Protein AF-A0A3M1N1U3-F1 (afdb_monomer_lite)

Sequence (159 aa):
HESLRRLQGFSLDNLLVLERNGGLAACVGYWDWRKIVAITVQSLNPRLRFLRGALNLAGRVFPAPSLPGPGEALTQWCLTPVGFTSPEALHAVLVTLNNLAVQERIGQLFLVGERNAPWFSALKGFFSADTFVHLYVKPLVDSVSLPQGTPVYLDAVDL

Radius of gyration: 18.33 Å; chains: 1; bounding box: 32×53×43 Å

pLDDT: mean 82.02, std 15.02, range [41.56, 97.44]

Secondary structure (DSSP, 8-state):
-TTGGGSTT--GGGEEEEEETTEEEEEEEEEEGGGT---B-----HHHHHHHHHHHHHTTTS--PPPPPTTPBP-EEEEEEEEESSHHHHHHHHHHHHHHHHHTT--EEE----TT-GGGGGGTTS-----------PPPPTT----TT------GGG-

Foldseek 3Di:
DVVQVQQPQWDPVQKDFDDDPNDTAWIKGWGFCVRQDWDAAQADDPVLVVVQVVQVVVVVPDQGAHDDHHGHTAGEIEIPDIDHPALCSSLVRVVVVVVVCSVVNHNYYHYDDDPDDRNVVSCPPPDDDDDDDDDDDDPDPPPDDDPPPDDDDDRSNND

Structure (mmCIF, N/CA/C/O backbone):
data_AF-A0A3M1N1U3-F1
#
_entry.id   AF-A0A3M1N1U3-F1
#
loop_
_atom_site.group_PDB
_atom_site.id
_atom_site.type_symbol
_atom_site.label_atom_id
_atom_site.label_alt_id
_atom_site.label_comp_id
_atom_site.label_asym_id
_atom_site.label_entity_id
_atom_site.label_seq_id
_atom_site.pdbx_PDB_ins_code
_atom_site.Cartn_x
_atom_site.Cartn_y
_atom_site.Cartn_z
_atom_site.occupancy
_atom_site.B_iso_or_equiv
_atom_site.auth_seq_id
_atom_site.auth_comp_id
_atom_site.auth_asym_id
_atom_site.auth_atom_id
_atom_site.pdbx_PDB_model_num
ATOM 1 N N . HIS A 1 1 ? -3.718 -22.631 -8.696 1.00 44.94 1 HIS A N 1
ATOM 2 C CA . HIS A 1 1 ? -4.971 -21.858 -8.863 1.00 44.94 1 HIS A CA 1
ATOM 3 C C . HIS A 1 1 ? -5.951 -22.010 -7.695 1.00 44.94 1 HIS A C 1
ATOM 5 O O . HIS A 1 1 ? -6.658 -21.055 -7.410 1.00 44.94 1 HIS A O 1
ATOM 11 N N . GLU A 1 2 ? -5.984 -23.140 -6.980 1.00 41.56 2 GLU A N 1
ATOM 12 C CA . GLU A 1 2 ? -6.885 -23.346 -5.829 1.00 41.56 2 GLU A CA 1
ATOM 13 C C . GLU A 1 2 ? -6.480 -22.562 -4.561 1.00 41.56 2 GLU A C 1
ATOM 15 O O . GLU A 1 2 ? -7.334 -22.119 -3.800 1.00 41.56 2 GLU A O 1
ATOM 20 N N . SER A 1 3 ? -5.183 -22.295 -4.380 1.00 48.47 3 SER A N 1
ATOM 21 C CA . SER A 1 3 ? -4.622 -21.581 -3.224 1.00 48.47 3 SER A CA 1
ATOM 22 C C . SER A 1 3 ? -4.997 -20.094 -3.140 1.00 48.47 3 SER A C 1
ATOM 24 O O . SER A 1 3 ? -5.169 -19.581 -2.040 1.00 48.47 3 SER A O 1
ATOM 26 N N . LEU A 1 4 ? -5.195 -19.402 -4.270 1.00 50.66 4 LEU A N 1
ATOM 27 C CA . LEU A 1 4 ? -5.607 -17.987 -4.277 1.00 50.66 4 LEU A CA 1
ATOM 28 C C . LEU A 1 4 ? -7.084 -17.795 -3.907 1.00 50.66 4 LEU A C 1
ATOM 30 O O . LEU A 1 4 ? -7.441 -16.758 -3.364 1.00 50.66 4 LEU A O 1
ATOM 34 N N . ARG A 1 5 ? -7.945 -18.800 -4.130 1.00 52.34 5 ARG A N 1
ATOM 35 C CA . ARG A 1 5 ? -9.374 -18.714 -3.771 1.00 52.34 5 ARG A CA 1
ATOM 36 C C . ARG A 1 5 ? -9.618 -18.619 -2.260 1.00 52.34 5 ARG A C 1
ATOM 38 O O . ARG A 1 5 ? -10.717 -18.247 -1.865 1.00 52.34 5 ARG A O 1
ATOM 45 N N . ARG A 1 6 ? -8.623 -18.955 -1.431 1.00 58.50 6 ARG A N 1
ATOM 46 C CA . ARG A 1 6 ? -8.729 -18.935 0.037 1.00 58.50 6 ARG A CA 1
ATOM 47 C C . ARG A 1 6 ? -8.338 -17.592 0.665 1.00 58.50 6 ARG A C 1
ATOM 49 O O . ARG A 1 6 ? -8.705 -17.342 1.803 1.00 58.50 6 ARG A O 1
ATOM 56 N N . LEU A 1 7 ? -7.650 -16.708 -0.063 1.00 63.75 7 LEU A N 1
ATOM 57 C CA . LEU A 1 7 ? -7.269 -15.384 0.439 1.00 63.75 7 LEU A CA 1
ATOM 58 C C . LEU A 1 7 ? -8.361 -14.364 0.103 1.00 63.75 7 LEU A C 1
ATOM 60 O O . LEU A 1 7 ? -8.357 -13.746 -0.963 1.00 63.75 7 LEU A O 1
ATOM 64 N N . GLN A 1 8 ? -9.328 -14.192 1.007 1.00 66.69 8 GLN A N 1
ATOM 65 C CA . GLN A 1 8 ? -10.405 -13.219 0.811 1.00 66.69 8 GLN A CA 1
ATOM 66 C C . GLN A 1 8 ? -9.839 -11.812 0.596 1.00 66.69 8 GLN A C 1
ATOM 68 O O . GLN A 1 8 ? -9.164 -11.273 1.463 1.00 66.69 8 GLN A O 1
ATOM 73 N N . GLY A 1 9 ? -10.138 -11.195 -0.549 1.00 68.94 9 GLY A N 1
ATOM 74 C CA . GLY A 1 9 ? -9.670 -9.842 -0.869 1.00 68.94 9 GLY A CA 1
ATOM 75 C C . GLY A 1 9 ? -8.345 -9.769 -1.633 1.00 68.94 9 GLY A C 1
ATOM 76 O O . GLY A 1 9 ? -7.877 -8.655 -1.872 1.00 68.94 9 GLY A O 1
ATOM 77 N N . PHE A 1 10 ? -7.772 -10.906 -2.043 1.00 76.50 10 PHE A N 1
ATOM 78 C CA . PHE A 1 10 ? -6.618 -10.965 -2.940 1.00 76.50 10 PHE A CA 1
ATOM 79 C C . PHE A 1 10 ? -6.947 -11.780 -4.202 1.00 76.50 10 PHE A C 1
ATOM 81 O O . PHE A 1 10 ? -7.320 -12.949 -4.119 1.00 76.50 10 PHE A O 1
ATOM 88 N N . SER A 1 11 ? -6.815 -11.174 -5.384 1.00 82.00 11 SER A N 1
ATOM 89 C CA . SER A 1 11 ? -6.947 -11.851 -6.682 1.00 82.00 11 SER A CA 1
ATOM 90 C C . SER A 1 11 ? -5.907 -11.320 -7.669 1.00 82.00 11 SER A C 1
ATOM 92 O O . SER A 1 11 ? -5.242 -10.319 -7.406 1.00 82.00 11 SER A O 1
ATOM 94 N N . LEU A 1 12 ? -5.769 -11.983 -8.822 1.00 82.81 12 LEU A N 1
ATOM 95 C CA . LEU A 1 12 ? -4.917 -11.486 -9.909 1.00 82.81 12 LEU A CA 1
ATOM 96 C C . LEU A 1 12 ? -5.400 -10.139 -10.464 1.00 82.81 12 LEU A C 1
ATOM 98 O O . LEU A 1 12 ? -4.589 -9.390 -10.992 1.00 82.81 12 LEU A O 1
ATOM 102 N N . ASP A 1 13 ? -6.678 -9.800 -10.286 1.00 86.88 13 ASP A N 1
ATOM 103 C CA . ASP A 1 13 ? -7.229 -8.499 -10.690 1.00 86.88 13 ASP A CA 1
ATOM 104 C C . ASP A 1 13 ? -6.643 -7.346 -9.862 1.00 86.88 13 ASP A C 1
ATOM 106 O O . ASP A 1 13 ? -6.662 -6.196 -10.289 1.00 86.88 13 ASP A O 1
ATOM 110 N N . ASN A 1 14 ? -6.072 -7.660 -8.695 1.00 91.00 14 ASN A N 1
ATOM 111 C CA . ASN A 1 14 ? -5.416 -6.700 -7.816 1.00 91.00 14 ASN A CA 1
ATOM 112 C C . ASN A 1 14 ? -3.892 -6.642 -8.029 1.00 91.00 14 ASN A C 1
ATOM 114 O O . ASN A 1 14 ? -3.179 -6.111 -7.176 1.00 91.00 14 ASN A O 1
ATOM 118 N N . LEU A 1 15 ? -3.370 -7.223 -9.116 1.00 93.88 15 LEU A N 1
ATOM 119 C CA . LEU A 1 15 ? -1.949 -7.201 -9.460 1.00 93.88 15 LEU A CA 1
ATOM 120 C C . LEU A 1 15 ? -1.688 -6.181 -10.568 1.00 93.88 15 LEU A C 1
ATOM 122 O O . LEU A 1 15 ? -2.048 -6.390 -11.724 1.00 93.88 15 LEU A O 1
ATOM 126 N N . LEU A 1 16 ? -1.002 -5.093 -10.225 1.00 95.94 16 LEU A N 1
ATOM 127 C CA . LEU A 1 16 ? -0.529 -4.127 -11.206 1.00 95.94 16 LEU A CA 1
ATOM 128 C C . LEU A 1 16 ? 0.839 -4.554 -11.718 1.00 95.94 16 LEU A C 1
ATOM 130 O O . LEU A 1 16 ? 1.711 -4.955 -10.945 1.00 95.94 16 LEU A O 1
ATOM 134 N N . VAL A 1 17 ? 1.030 -4.418 -13.025 1.00 96.44 17 VAL A N 1
ATOM 135 C CA . VAL A 1 17 ? 2.253 -4.788 -13.728 1.00 96.44 17 VAL A CA 1
ATOM 136 C C . VAL A 1 17 ? 2.698 -3.632 -14.619 1.00 96.44 17 VAL A C 1
ATOM 138 O O . VAL A 1 17 ? 1.894 -3.036 -15.330 1.00 96.44 17 VAL A O 1
ATOM 141 N N . LEU A 1 18 ? 3.993 -3.327 -14.584 1.00 97.38 18 LEU A N 1
ATOM 142 C CA . LEU A 1 18 ? 4.659 -2.433 -15.520 1.00 97.38 18 LEU A CA 1
ATOM 143 C C . LEU A 1 18 ? 5.602 -3.240 -16.405 1.00 97.38 18 LEU A C 1
ATOM 145 O O . LEU A 1 18 ? 6.560 -3.844 -15.920 1.00 97.38 18 LEU A O 1
ATOM 149 N N . GLU A 1 19 ? 5.374 -3.164 -17.709 1.00 97.12 19 GLU A N 1
ATOM 150 C CA . GLU A 1 19 ? 6.261 -3.716 -18.727 1.00 97.12 19 GLU A CA 1
ATOM 151 C C . GLU A 1 19 ? 7.092 -2.605 -19.377 1.00 97.12 19 GLU A C 1
ATOM 153 O O . GLU A 1 19 ? 6.600 -1.507 -19.652 1.00 97.12 19 GLU A O 1
ATOM 158 N N . ARG A 1 20 ? 8.375 -2.878 -19.627 1.00 95.56 20 ARG A N 1
ATOM 159 C CA . ARG A 1 20 ? 9.275 -2.004 -20.393 1.00 95.56 20 ARG A CA 1
ATOM 160 C C . ARG A 1 20 ? 10.146 -2.855 -21.301 1.00 95.56 20 ARG A C 1
ATOM 162 O O . ARG A 1 20 ? 10.732 -3.832 -20.849 1.00 95.56 20 ARG A O 1
ATOM 169 N N . ASN A 1 21 ? 10.259 -2.462 -22.569 1.00 93.25 21 ASN A N 1
ATOM 170 C CA . ASN A 1 21 ? 11.079 -3.156 -23.572 1.00 93.25 21 ASN A CA 1
ATOM 171 C C . ASN A 1 21 ? 10.781 -4.668 -23.672 1.00 93.25 21 ASN A C 1
ATOM 173 O O . ASN A 1 21 ? 11.694 -5.469 -23.842 1.00 93.25 21 ASN A O 1
ATOM 177 N N . GLY A 1 22 ? 9.512 -5.061 -23.520 1.00 92.88 22 GLY A N 1
ATOM 178 C CA . GLY A 1 22 ? 9.089 -6.465 -23.571 1.00 92.88 22 GLY A CA 1
ATOM 179 C C . GLY A 1 22 ? 9.424 -7.296 -22.326 1.00 92.88 22 GLY A C 1
ATOM 180 O O . GLY A 1 22 ? 9.242 -8.509 -22.352 1.00 92.88 22 GLY A O 1
ATOM 181 N N . GLY A 1 23 ? 9.911 -6.674 -21.245 1.00 95.06 23 GLY A N 1
ATOM 182 C CA . GLY A 1 23 ? 10.186 -7.332 -19.968 1.00 95.06 23 GLY A CA 1
ATOM 183 C C . GLY A 1 23 ? 9.384 -6.750 -18.803 1.00 95.06 23 GLY A C 1
ATOM 184 O O . GLY A 1 23 ? 8.978 -5.585 -18.822 1.00 95.06 23 GLY A O 1
ATOM 185 N N . LEU A 1 24 ? 9.201 -7.560 -17.757 1.00 96.19 24 LEU A N 1
ATOM 186 C CA . LEU A 1 24 ? 8.580 -7.141 -16.503 1.00 96.19 24 LEU A CA 1
ATOM 187 C C . LEU A 1 24 ? 9.519 -6.191 -15.744 1.00 96.19 24 LEU A C 1
ATOM 189 O O . LEU A 1 24 ? 10.580 -6.601 -15.275 1.00 96.19 24 LEU A O 1
ATOM 193 N N . ALA A 1 25 ? 9.133 -4.923 -15.618 1.00 97.38 25 ALA A N 1
ATOM 194 C CA . ALA A 1 25 ? 9.924 -3.902 -14.934 1.00 97.38 25 ALA A CA 1
ATOM 195 C C . ALA A 1 25 ? 9.522 -3.742 -13.463 1.00 97.38 25 ALA A C 1
ATOM 197 O O . ALA A 1 25 ? 10.382 -3.526 -12.611 1.00 97.38 25 ALA A O 1
ATOM 198 N N . ALA A 1 26 ? 8.228 -3.840 -13.156 1.00 97.44 26 ALA A N 1
ATOM 199 C CA . ALA A 1 26 ? 7.730 -3.849 -11.785 1.00 97.44 26 ALA A CA 1
ATOM 200 C C . ALA A 1 26 ? 6.360 -4.522 -11.689 1.00 97.44 26 ALA A C 1
ATOM 202 O O . ALA A 1 26 ? 5.601 -4.551 -12.655 1.00 97.44 26 ALA A O 1
ATOM 203 N N . CYS A 1 27 ? 6.033 -5.031 -10.508 1.00 96.44 27 CYS A N 1
ATOM 204 C CA . CYS A 1 27 ? 4.703 -5.483 -10.151 1.00 96.44 27 CYS A CA 1
ATOM 205 C C . CYS A 1 27 ? 4.393 -5.171 -8.684 1.00 96.44 27 CYS A C 1
ATOM 207 O O . CYS A 1 27 ? 5.275 -5.212 -7.820 1.00 96.44 27 CYS A O 1
ATOM 209 N N . VAL A 1 28 ? 3.133 -4.844 -8.410 1.00 96.12 28 VAL A N 1
ATOM 210 C CA . VAL A 1 28 ? 2.616 -4.630 -7.055 1.00 96.12 28 VAL A CA 1
ATOM 211 C C . VAL A 1 28 ? 1.216 -5.215 -6.980 1.00 96.12 28 VAL A C 1
ATOM 213 O O . VAL A 1 28 ? 0.321 -4.778 -7.702 1.00 96.12 28 VAL A O 1
ATOM 216 N N . GLY A 1 29 ? 1.033 -6.201 -6.110 1.00 94.81 29 GLY A N 1
ATOM 217 C CA . GLY A 1 29 ? -0.286 -6.674 -5.711 1.00 94.81 29 GLY A CA 1
ATOM 218 C C . GLY A 1 29 ? -0.821 -5.894 -4.516 1.00 94.81 29 GLY A C 1
ATOM 219 O O . GLY A 1 29 ? -0.039 -5.398 -3.700 1.00 94.81 29 GLY A O 1
ATOM 220 N N . TYR A 1 30 ? -2.143 -5.809 -4.380 1.00 94.62 30 TYR A N 1
ATOM 221 C CA . TYR A 1 30 ? -2.776 -5.316 -3.160 1.00 94.62 30 TYR A CA 1
ATOM 222 C C . TYR A 1 30 ? -3.818 -6.292 -2.607 1.00 94.62 30 TYR A C 1
ATOM 224 O O . TYR A 1 30 ? -4.653 -6.852 -3.320 1.00 94.62 30 TYR A O 1
ATOM 232 N N . TRP A 1 31 ? -3.779 -6.474 -1.291 1.00 92.31 31 TRP A N 1
ATOM 233 C CA . TRP A 1 31 ? -4.739 -7.254 -0.529 1.00 92.31 31 TRP A CA 1
ATOM 234 C C . TRP A 1 31 ? -5.648 -6.314 0.263 1.00 92.31 31 TRP A C 1
ATOM 236 O O . TRP A 1 31 ? -5.181 -5.551 1.113 1.00 92.31 31 TRP A O 1
ATOM 246 N N . ASP A 1 32 ? -6.954 -6.371 -0.011 1.00 91.38 32 ASP A N 1
ATOM 247 C CA . ASP A 1 32 ? -7.955 -5.571 0.695 1.00 91.38 32 ASP A CA 1
ATOM 248 C C . ASP A 1 32 ? -8.172 -6.054 2.133 1.00 91.38 32 ASP A C 1
ATOM 250 O O . ASP A 1 32 ? -9.020 -6.906 2.413 1.00 91.38 32 ASP A O 1
ATOM 254 N N . TRP A 1 33 ? -7.409 -5.473 3.056 1.00 89.25 33 TRP A N 1
ATOM 255 C CA . TRP A 1 33 ? -7.442 -5.841 4.466 1.00 89.25 33 TRP A CA 1
ATOM 256 C C . TRP A 1 33 ? -8.750 -5.480 5.162 1.00 89.25 33 TRP A C 1
ATOM 258 O O . TRP A 1 33 ? -9.059 -6.090 6.179 1.00 89.25 33 TRP A O 1
ATOM 268 N N . ARG A 1 34 ? -9.587 -4.600 4.594 1.00 87.81 34 ARG A N 1
ATOM 269 C CA . ARG A 1 34 ? -10.920 -4.296 5.155 1.00 87.81 34 ARG A CA 1
ATOM 270 C C . ARG A 1 34 ? -11.807 -5.539 5.276 1.00 87.81 34 ARG A C 1
ATOM 272 O O . ARG A 1 34 ? -12.752 -5.538 6.056 1.00 87.81 34 ARG A O 1
ATOM 279 N N . LYS A 1 35 ? -11.529 -6.572 4.475 1.00 85.31 35 LYS A N 1
ATOM 280 C CA . LYS A 1 35 ? -12.304 -7.818 4.421 1.00 85.31 35 LYS A CA 1
ATOM 281 C C . LYS A 1 35 ? -11.850 -8.862 5.441 1.00 85.31 35 LYS A C 1
ATOM 283 O O . LYS A 1 35 ? -12.563 -9.834 5.643 1.00 85.31 35 LYS A O 1
ATOM 288 N N . ILE A 1 36 ? -10.678 -8.671 6.047 1.00 81.94 36 ILE A N 1
ATOM 289 C CA . ILE A 1 36 ? -10.032 -9.678 6.900 1.00 81.94 36 ILE A CA 1
ATOM 290 C C . ILE A 1 36 ? -9.617 -9.138 8.271 1.00 81.94 36 ILE A C 1
ATOM 292 O O . ILE A 1 36 ? -9.592 -9.897 9.229 1.00 81.94 36 ILE A O 1
ATOM 296 N N . VAL A 1 37 ? -9.309 -7.842 8.394 1.00 82.56 37 VAL A N 1
ATOM 297 C CA . VAL A 1 37 ? -8.803 -7.229 9.627 1.00 82.56 37 VAL A CA 1
ATOM 298 C C . VAL A 1 37 ? -9.419 -5.845 9.815 1.00 82.56 37 VAL A C 1
ATOM 300 O O . VAL A 1 37 ? -9.375 -4.995 8.925 1.00 82.56 3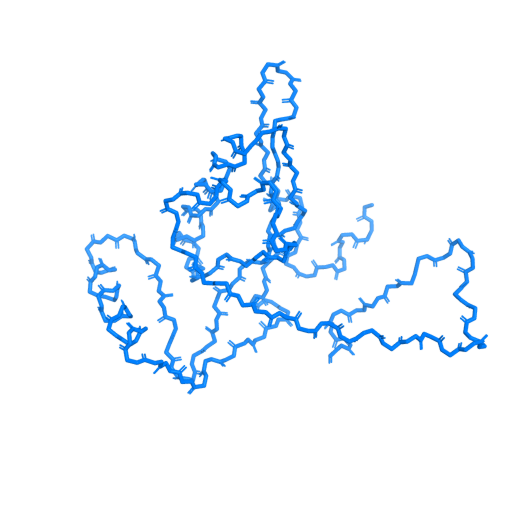7 VAL A O 1
ATOM 303 N N . ALA A 1 38 ? -9.935 -5.580 11.015 1.00 86.31 38 ALA A N 1
ATOM 304 C CA . ALA A 1 38 ? -10.401 -4.259 11.421 1.00 86.31 38 ALA A CA 1
ATOM 305 C C . ALA A 1 38 ? -9.417 -3.638 12.424 1.00 86.31 38 ALA A C 1
ATOM 307 O O . ALA A 1 38 ? -9.392 -4.007 13.596 1.00 86.31 38 ALA A O 1
ATOM 308 N N . ILE A 1 39 ? -8.601 -2.683 11.968 1.00 85.56 39 ILE A N 1
ATOM 309 C CA . ILE A 1 39 ? -7.730 -1.894 12.852 1.00 85.56 39 ILE A CA 1
ATOM 310 C C . ILE A 1 39 ? -8.449 -0.597 13.199 1.00 85.56 39 ILE A C 1
ATOM 312 O O . ILE A 1 39 ? -8.666 0.230 12.322 1.00 85.56 39 ILE A O 1
ATOM 316 N N . THR A 1 40 ? -8.795 -0.398 14.467 1.00 90.19 40 THR A N 1
ATOM 317 C CA . THR A 1 40 ? -9.508 0.803 14.922 1.00 90.19 40 THR A CA 1
ATOM 318 C C . THR A 1 40 ? -8.544 1.810 15.530 1.00 90.19 40 THR A C 1
ATOM 320 O O . THR A 1 40 ? -7.743 1.474 16.407 1.00 90.19 40 THR A O 1
ATOM 323 N N . VAL A 1 41 ? -8.638 3.068 15.105 1.00 89.00 41 VAL A N 1
ATOM 324 C CA . VAL A 1 41 ? -7.832 4.150 15.676 1.00 89.00 41 VAL A CA 1
ATOM 325 C C . VAL A 1 41 ? -8.296 4.418 17.104 1.00 89.00 41 VAL A C 1
ATOM 327 O O . VAL A 1 41 ? -9.444 4.773 17.338 1.00 89.00 41 VAL A O 1
ATOM 330 N N . GLN A 1 42 ? -7.395 4.304 18.075 1.00 91.75 42 GLN A N 1
ATOM 331 C CA . GLN A 1 42 ? -7.709 4.624 19.474 1.00 91.75 42 GLN A CA 1
ATOM 332 C C . GLN A 1 42 ? -7.551 6.117 19.764 1.00 91.75 42 GLN A C 1
ATOM 334 O O . GLN A 1 42 ? -8.373 6.740 20.430 1.00 91.75 42 GLN A O 1
ATOM 339 N N . SER A 1 43 ? -6.484 6.722 19.248 1.00 90.25 43 SER A N 1
ATOM 340 C CA . SER A 1 43 ? -6.220 8.143 19.433 1.00 90.25 43 SER A CA 1
ATOM 341 C C . SER A 1 43 ? -5.352 8.687 18.306 1.00 90.25 43 SER A C 1
ATOM 343 O O . SER A 1 43 ? -4.600 7.957 17.665 1.00 90.25 43 SER A O 1
ATOM 345 N N . LEU A 1 44 ? -5.460 9.995 18.075 1.00 87.50 44 LEU A N 1
ATOM 346 C CA . LEU A 1 44 ? -4.585 10.734 17.174 1.00 87.50 44 LEU A CA 1
ATOM 347 C C . LEU A 1 44 ? -3.796 11.761 17.974 1.00 87.50 44 LEU A C 1
ATOM 349 O O . LEU A 1 44 ? -4.373 12.533 18.756 1.00 87.50 44 LEU A O 1
ATOM 353 N N . ASN A 1 45 ? -2.493 11.824 17.710 1.00 88.75 45 ASN A N 1
ATOM 354 C CA . ASN A 1 45 ? -1.670 12.922 18.193 1.00 88.75 45 ASN A CA 1
ATOM 355 C C . ASN A 1 45 ? -2.127 14.263 17.558 1.00 88.75 45 ASN A C 1
ATOM 357 O O . ASN A 1 45 ? -2.823 14.266 16.534 1.00 88.75 45 ASN A O 1
ATOM 361 N N . PRO A 1 46 ? -1.757 15.422 18.134 1.00 89.94 46 PRO A N 1
ATOM 362 C CA . PRO A 1 46 ? -2.215 16.721 17.636 1.00 89.94 46 PRO A CA 1
ATOM 363 C C . PRO A 1 46 ? -1.863 16.997 16.167 1.00 89.94 46 PRO A C 1
ATOM 365 O O . PRO A 1 46 ? -2.666 17.593 15.451 1.00 89.94 46 PRO A O 1
ATOM 368 N N . ARG A 1 47 ? -0.700 16.523 15.694 1.00 87.81 47 ARG A N 1
ATOM 369 C CA . ARG A 1 47 ? -0.263 16.699 14.298 1.00 87.81 47 ARG A CA 1
ATOM 370 C C . ARG A 1 47 ? -1.180 15.953 13.328 1.00 87.81 47 ARG A C 1
ATOM 372 O O . ARG A 1 47 ? -1.641 16.540 12.354 1.00 87.81 47 ARG A O 1
ATOM 379 N N . LEU A 1 48 ? -1.501 14.695 13.626 1.00 87.44 48 LEU A N 1
ATOM 380 C CA . LEU A 1 48 ? -2.423 13.883 12.829 1.00 87.44 48 LEU A CA 1
ATOM 381 C C . LEU A 1 48 ? -3.854 14.425 12.885 1.00 87.44 48 LEU A C 1
ATOM 383 O O . LEU A 1 48 ? -4.561 14.400 11.884 1.00 87.44 48 LEU A O 1
ATOM 387 N N . ARG A 1 49 ? -4.276 14.985 14.024 1.00 89.75 49 ARG A N 1
ATOM 388 C CA . ARG A 1 49 ? -5.585 15.643 14.141 1.00 89.75 49 ARG A CA 1
ATOM 389 C C . ARG A 1 49 ? -5.692 16.874 13.239 1.00 89.75 49 ARG A C 1
ATOM 391 O O . ARG A 1 49 ? -6.714 17.051 12.580 1.00 89.75 49 ARG A O 1
ATOM 398 N N . PHE A 1 50 ? -4.641 17.693 13.187 1.00 89.56 50 PHE A N 1
ATOM 399 C CA . PHE A 1 50 ? -4.569 18.832 12.271 1.00 89.56 50 PHE A CA 1
ATOM 400 C C . PHE A 1 50 ? -4.577 18.374 10.807 1.00 89.56 50 PHE A C 1
ATOM 402 O O . PHE A 1 50 ? -5.384 18.864 10.019 1.00 89.56 50 PHE A O 1
ATOM 409 N N . LEU A 1 51 ? -3.742 17.386 10.464 1.00 88.12 51 LEU A N 1
ATOM 410 C CA . LEU A 1 51 ? -3.671 16.832 9.111 1.00 88.12 51 LEU A CA 1
ATOM 411 C C . LEU A 1 51 ? -5.025 16.274 8.653 1.00 88.12 51 LEU A C 1
ATOM 413 O O . LEU A 1 51 ? -5.459 16.571 7.545 1.00 88.12 51 LEU A O 1
ATOM 417 N N . ARG A 1 52 ? -5.735 15.546 9.525 1.00 88.50 52 ARG A N 1
ATOM 418 C CA . ARG A 1 52 ? -7.105 15.080 9.264 1.00 88.50 52 ARG A CA 1
ATOM 419 C C . ARG A 1 52 ? -8.035 16.237 8.912 1.00 88.50 52 ARG A C 1
ATOM 421 O O . ARG A 1 52 ? -8.782 16.146 7.945 1.00 88.50 52 ARG A O 1
ATOM 428 N N . GLY A 1 53 ? -7.990 17.322 9.685 1.00 88.56 53 GLY A N 1
ATOM 429 C CA . GLY A 1 53 ? -8.795 18.516 9.422 1.00 88.56 53 GLY A CA 1
ATOM 430 C C . GLY A 1 53 ? -8.504 19.121 8.048 1.00 88.56 53 GLY A C 1
ATOM 431 O O . GLY A 1 53 ? -9.434 19.385 7.287 1.00 88.56 53 GLY A O 1
ATOM 432 N N . ALA A 1 54 ? -7.222 19.273 7.707 1.00 88.00 54 ALA A N 1
ATOM 433 C CA . ALA A 1 54 ? -6.795 19.789 6.409 1.00 88.00 54 ALA A CA 1
ATOM 434 C C . ALA A 1 54 ? -7.245 18.885 5.247 1.00 88.00 54 ALA A C 1
ATOM 436 O O . ALA A 1 54 ? -7.810 19.378 4.272 1.00 88.00 54 ALA A O 1
ATOM 437 N N . LEU A 1 55 ? -7.069 17.566 5.378 1.00 86.31 55 LEU A N 1
ATOM 438 C CA . LEU A 1 55 ? -7.487 16.583 4.374 1.00 86.31 55 LEU A CA 1
ATOM 439 C C . LEU A 1 55 ? -9.008 16.541 4.195 1.00 86.31 55 LEU A C 1
ATOM 441 O O . LEU A 1 55 ? -9.490 16.498 3.068 1.00 86.31 55 LEU A O 1
ATOM 445 N N . ASN A 1 56 ? -9.778 16.634 5.280 1.00 86.44 56 ASN A N 1
ATOM 446 C CA . ASN A 1 56 ? -11.241 16.666 5.209 1.00 86.44 56 ASN A CA 1
ATOM 447 C C . ASN A 1 56 ? -11.771 17.936 4.525 1.00 86.44 56 ASN A C 1
ATOM 449 O O . ASN A 1 56 ? -12.823 17.894 3.889 1.00 86.44 56 ASN A O 1
ATOM 453 N N . LEU A 1 57 ? -11.070 19.066 4.661 1.00 87.62 57 LEU A N 1
ATOM 454 C CA . LEU A 1 57 ? -11.399 20.299 3.943 1.00 87.62 57 LEU A CA 1
ATOM 455 C C . LEU A 1 57 ? -11.033 20.186 2.459 1.00 87.62 57 LEU A C 1
ATOM 457 O O . LEU A 1 57 ? -11.864 20.486 1.605 1.00 87.62 57 LEU A O 1
ATOM 461 N N . ALA A 1 58 ? -9.826 19.700 2.164 1.00 85.75 58 ALA A N 1
ATOM 462 C CA . ALA A 1 58 ? -9.342 19.431 0.813 1.00 85.75 58 ALA A CA 1
ATOM 463 C C . ALA A 1 58 ? -10.260 18.468 0.038 1.00 85.75 58 ALA A C 1
ATOM 465 O O . ALA A 1 58 ? -10.636 18.753 -1.099 1.00 85.75 58 ALA A O 1
ATOM 466 N N . GLY A 1 59 ? -10.707 17.397 0.700 1.00 83.19 59 GLY A N 1
ATOM 467 C CA . GLY A 1 59 ? -11.609 16.375 0.164 1.00 83.19 59 GLY A CA 1
ATOM 468 C C . GLY A 1 59 ? -12.960 16.898 -0.335 1.00 83.19 59 GLY A C 1
ATOM 469 O O . GLY A 1 59 ? -13.658 16.194 -1.059 1.00 83.19 59 GLY A O 1
ATOM 470 N N . ARG A 1 60 ? -13.344 18.131 0.028 1.00 84.38 60 ARG A N 1
ATOM 471 C CA . ARG A 1 60 ? -14.561 18.786 -0.485 1.00 84.38 60 ARG A CA 1
ATOM 472 C C . ARG A 1 60 ? -14.375 19.393 -1.874 1.00 84.38 60 ARG A C 1
ATOM 474 O O . ARG A 1 60 ? -15.367 19.651 -2.544 1.00 84.38 60 ARG A O 1
ATOM 481 N N . VAL A 1 61 ? -13.133 19.663 -2.272 1.00 86.62 61 VAL A N 1
ATOM 482 C CA . VAL A 1 61 ? -12.792 20.362 -3.522 1.00 86.62 61 VAL A CA 1
ATOM 483 C C . VAL A 1 61 ? -12.133 19.413 -4.519 1.00 86.62 61 VAL A C 1
ATOM 485 O O . VAL A 1 61 ? -12.376 19.517 -5.717 1.00 86.62 61 VAL A O 1
ATOM 488 N N . PHE A 1 62 ? -11.320 18.474 -4.040 1.00 83.00 62 PHE A N 1
ATOM 489 C CA . PHE A 1 62 ? -10.631 17.493 -4.873 1.00 83.00 62 PHE A CA 1
ATOM 490 C C . PHE A 1 62 ? -10.543 16.135 -4.165 1.00 83.00 62 PHE A C 1
ATOM 492 O O . PHE A 1 62 ? -10.607 16.088 -2.937 1.00 83.00 62 PHE A O 1
A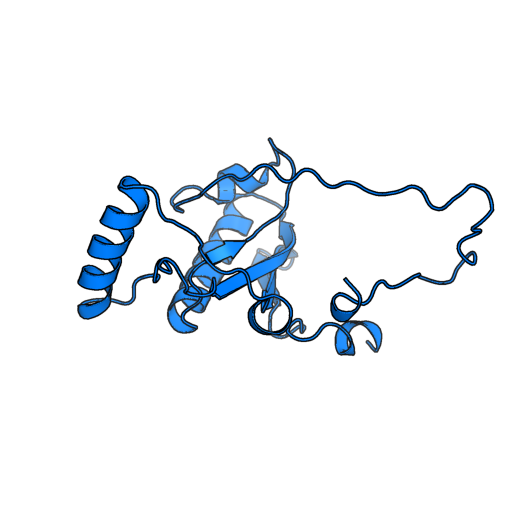TOM 499 N N . PRO A 1 63 ? -10.380 15.021 -4.906 1.00 79.38 63 PRO A N 1
ATOM 500 C CA . PRO A 1 63 ? -10.165 13.709 -4.304 1.00 79.38 63 PRO A CA 1
ATOM 501 C C . PRO A 1 63 ? -8.920 13.731 -3.410 1.00 79.38 63 PRO A C 1
ATOM 503 O O . PRO A 1 63 ? -7.806 13.943 -3.886 1.00 79.38 63 PRO A O 1
ATOM 506 N N . ALA A 1 64 ? -9.116 13.534 -2.109 1.00 79.12 64 ALA A N 1
ATOM 507 C CA . ALA A 1 64 ? -8.053 13.517 -1.113 1.00 79.12 64 ALA A CA 1
ATOM 508 C C . ALA A 1 64 ? -8.183 12.263 -0.237 1.00 79.12 64 ALA A C 1
ATOM 510 O O . ALA A 1 64 ? -9.308 11.818 0.022 1.00 79.12 64 ALA A O 1
ATOM 511 N N . PRO A 1 65 ? -7.063 11.688 0.237 1.00 75.81 65 PRO A N 1
ATOM 512 C CA . PRO A 1 65 ? -7.113 10.570 1.167 1.00 75.81 65 PRO A CA 1
ATOM 513 C C . PRO A 1 65 ? -7.780 11.004 2.477 1.00 75.81 65 PRO A C 1
ATOM 515 O O . PRO A 1 65 ? -7.573 12.120 2.960 1.00 75.81 65 PRO A O 1
ATOM 518 N N . SER A 1 66 ? -8.578 10.113 3.065 1.00 77.56 66 SER A N 1
ATOM 519 C CA . SER A 1 66 ? -9.199 10.351 4.368 1.00 77.56 66 SER A CA 1
ATOM 520 C C . SER A 1 66 ? -8.340 9.745 5.471 1.00 77.56 66 SER A C 1
ATOM 522 O O . SER A 1 66 ? -7.988 8.568 5.411 1.00 77.56 66 SER A O 1
ATOM 524 N N . LEU A 1 67 ? -8.016 10.550 6.486 1.00 84.00 67 LEU A N 1
ATOM 525 C CA . LEU A 1 67 ? -7.354 10.067 7.692 1.00 84.00 67 LEU A CA 1
ATOM 526 C C . LEU A 1 67 ? -8.428 9.684 8.733 1.00 84.00 67 LEU A C 1
ATOM 528 O O . LEU A 1 67 ? -9.172 10.571 9.174 1.00 84.00 67 LEU A O 1
ATOM 532 N N . PRO A 1 68 ? -8.531 8.406 9.139 1.00 86.38 68 PRO A N 1
ATOM 533 C CA . PRO A 1 68 ? -9.529 7.959 10.109 1.00 86.38 68 PRO A CA 1
ATOM 534 C C . PRO A 1 68 ? -9.317 8.586 11.491 1.00 86.38 68 PRO A C 1
ATOM 536 O O . PRO A 1 68 ? -8.197 8.873 11.921 1.00 86.38 68 PRO A O 1
ATOM 539 N N . GLY A 1 69 ? -10.426 8.840 12.176 1.00 88.69 69 GLY A N 1
ATOM 540 C CA . GLY A 1 69 ? -10.486 9.396 13.522 1.00 88.69 69 GLY A CA 1
ATOM 541 C C . GLY A 1 69 ? -10.525 8.351 14.628 1.00 88.69 69 GLY A C 1
ATOM 542 O O . GLY A 1 69 ? -10.740 7.180 14.350 1.00 88.69 69 GLY A O 1
ATOM 543 N N . PRO A 1 70 ? -10.394 8.773 15.899 1.00 92.00 70 PRO A N 1
ATOM 544 C CA . PRO A 1 70 ? -10.624 7.889 17.039 1.00 92.00 70 PRO A CA 1
ATOM 545 C C . PRO A 1 70 ? -11.982 7.174 16.939 1.00 92.00 70 PRO A C 1
ATOM 547 O O . PRO A 1 70 ? -12.998 7.826 16.709 1.00 92.00 70 PRO A O 1
ATOM 550 N N . GLY A 1 71 ? -11.986 5.852 17.105 1.00 91.25 71 GLY A N 1
ATOM 551 C CA . GLY A 1 71 ? -13.153 4.978 16.959 1.00 91.25 71 GLY A CA 1
ATOM 552 C C . GLY A 1 71 ? -13.448 4.515 15.527 1.00 91.25 71 GLY A C 1
ATOM 553 O O . GLY A 1 71 ? -14.248 3.602 15.350 1.00 91.25 71 GLY A O 1
ATOM 554 N N . GLU A 1 72 ? -12.801 5.087 14.508 1.00 90.12 72 GLU A N 1
ATOM 555 C CA . GLU A 1 72 ? -12.970 4.680 13.109 1.00 90.12 72 GLU A CA 1
ATOM 556 C C . GLU A 1 72 ? -11.949 3.599 12.721 1.00 90.12 72 GLU A C 1
ATOM 558 O O . GLU A 1 72 ? -10.805 3.591 13.191 1.00 90.12 72 GLU A O 1
ATOM 563 N N . ALA A 1 73 ? -12.364 2.685 11.842 1.00 90.06 73 ALA A N 1
ATOM 564 C CA . ALA A 1 73 ? -11.492 1.656 11.288 1.00 90.06 73 ALA A CA 1
ATOM 565 C C . ALA A 1 73 ? -10.586 2.223 10.182 1.00 90.06 73 ALA A C 1
ATOM 567 O O . ALA A 1 73 ? -11.019 3.025 9.352 1.00 90.06 73 ALA A O 1
ATOM 568 N N . LEU A 1 74 ? -9.333 1.769 10.140 1.00 88.62 74 LEU A N 1
ATOM 569 C CA . LEU A 1 74 ? -8.413 2.022 9.039 1.00 88.62 74 LEU A CA 1
ATOM 570 C C . LEU A 1 74 ? -8.918 1.320 7.776 1.00 88.62 74 LEU A C 1
ATOM 572 O O . LEU A 1 74 ? -9.128 0.106 7.769 1.00 88.62 74 LEU A O 1
ATOM 576 N N . THR A 1 75 ? -9.045 2.066 6.680 1.00 91.25 75 THR A N 1
ATOM 577 C CA . THR A 1 75 ? -9.209 1.484 5.347 1.00 91.25 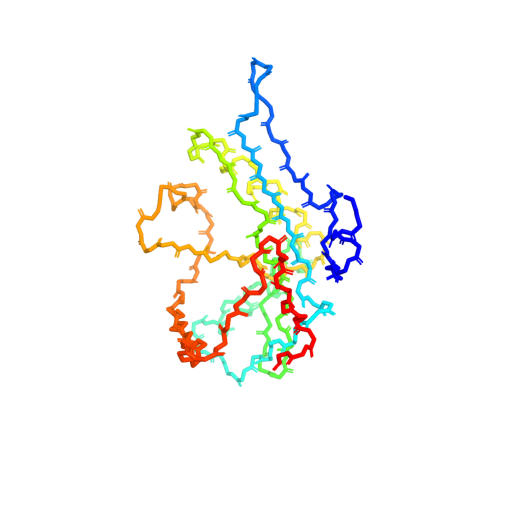75 THR A CA 1
ATOM 578 C C . THR A 1 75 ? -7.835 1.326 4.717 1.00 91.25 75 THR A C 1
ATOM 580 O O . THR A 1 75 ? -7.185 2.312 4.369 1.00 91.25 75 THR A O 1
ATOM 583 N N . GLN A 1 76 ? -7.369 0.084 4.599 1.00 91.00 76 GLN A N 1
ATOM 584 C CA . GLN A 1 76 ? -6.005 -0.180 4.157 1.00 91.00 76 GLN A CA 1
ATOM 585 C C . GLN A 1 76 ? -5.909 -1.310 3.140 1.00 91.00 76 GLN A C 1
ATOM 587 O O . GLN A 1 76 ? -6.638 -2.303 3.208 1.00 91.00 76 GLN A O 1
ATOM 592 N N . TRP A 1 77 ? -4.959 -1.150 2.228 1.00 94.31 77 TRP A N 1
ATOM 593 C CA . TRP A 1 77 ? -4.499 -2.194 1.326 1.00 94.31 77 TRP A CA 1
ATOM 594 C C . TRP A 1 77 ? -3.093 -2.612 1.714 1.00 94.31 77 TRP A C 1
ATOM 596 O O . TRP A 1 77 ? -2.199 -1.771 1.785 1.00 94.31 77 TRP A O 1
ATOM 606 N N . CYS A 1 78 ? -2.894 -3.906 1.941 1.00 93.00 78 CYS A N 1
ATOM 607 C CA . CYS A 1 78 ? -1.566 -4.456 2.162 1.00 93.00 78 CYS A CA 1
ATOM 608 C C . CYS A 1 78 ? -0.924 -4.808 0.825 1.00 93.00 78 CYS A C 1
ATOM 610 O O . CYS A 1 78 ? -1.502 -5.544 0.026 1.00 93.00 78 CYS A O 1
ATOM 612 N N . LEU A 1 79 ? 0.259 -4.264 0.573 1.00 94.19 79 LEU A N 1
ATOM 613 C CA . LEU A 1 79 ? 0.980 -4.437 -0.674 1.00 94.19 79 LEU A CA 1
ATOM 614 C C . LEU A 1 79 ? 1.747 -5.754 -0.648 1.00 94.19 79 LEU A C 1
ATOM 616 O O . LEU A 1 79 ? 2.688 -5.926 0.127 1.00 94.19 79 LEU A O 1
ATOM 620 N N . THR A 1 80 ? 1.335 -6.685 -1.500 1.00 90.19 80 THR A N 1
ATOM 621 C CA . THR A 1 80 ? 1.997 -7.974 -1.690 1.00 90.19 80 THR A CA 1
ATOM 622 C C . THR A 1 80 ? 1.448 -8.677 -2.939 1.00 90.19 80 THR A C 1
ATOM 624 O O . THR A 1 80 ? 0.242 -8.627 -3.168 1.00 90.19 80 THR A O 1
ATOM 627 N N . PRO A 1 81 ? 2.282 -9.342 -3.759 1.00 89.31 81 PRO A N 1
ATOM 628 C CA . PRO A 1 81 ? 3.740 -9.262 -3.756 1.00 89.31 81 PRO A CA 1
ATOM 629 C C . PRO A 1 81 ? 4.225 -7.918 -4.325 1.00 89.31 81 PRO A C 1
ATOM 631 O O . PRO A 1 81 ? 3.502 -7.248 -5.061 1.00 89.31 81 PRO A O 1
ATOM 634 N N . VAL A 1 82 ? 5.464 -7.540 -4.008 1.00 93.00 82 VAL A N 1
ATOM 635 C CA . VAL A 1 82 ? 6.154 -6.385 -4.603 1.00 93.00 82 VAL A CA 1
ATOM 636 C C . VAL A 1 82 ? 7.419 -6.882 -5.292 1.00 93.00 82 VAL A C 1
ATOM 638 O O . VAL A 1 82 ? 8.245 -7.541 -4.663 1.00 93.00 82 VAL A O 1
ATOM 641 N N . GLY A 1 83 ? 7.578 -6.565 -6.575 1.00 94.06 83 GLY A N 1
ATOM 642 C CA . GLY A 1 83 ? 8.759 -6.913 -7.365 1.00 94.06 83 GLY A CA 1
ATOM 643 C C . GLY A 1 83 ? 9.125 -5.787 -8.323 1.00 94.06 83 GLY A C 1
ATOM 644 O O . GLY A 1 83 ? 8.248 -5.104 -8.842 1.00 94.06 83 GLY A O 1
ATOM 645 N N . PHE A 1 84 ? 10.415 -5.546 -8.541 1.00 96.25 84 PHE A N 1
ATOM 646 C CA . PHE A 1 84 ? 10.876 -4.475 -9.425 1.00 96.25 84 PHE A CA 1
ATOM 647 C C . PHE A 1 84 ? 12.328 -4.669 -9.852 1.00 96.25 84 PHE A C 1
ATOM 649 O O . PHE A 1 84 ? 13.130 -5.243 -9.118 1.00 96.25 84 PHE A O 1
ATOM 656 N N . THR A 1 85 ? 12.669 -4.152 -11.031 1.00 96.19 85 THR A N 1
ATOM 657 C CA . THR A 1 85 ? 14.045 -4.097 -11.544 1.00 96.19 85 THR A CA 1
ATOM 658 C C . THR A 1 85 ? 14.755 -2.800 -11.162 1.00 96.19 85 THR A C 1
ATOM 660 O O . THR A 1 85 ? 15.975 -2.789 -11.027 1.00 96.19 85 THR A O 1
ATOM 663 N N . SER A 1 86 ? 14.004 -1.712 -10.951 1.00 95.31 86 SER A N 1
ATOM 664 C CA . SER A 1 86 ? 14.525 -0.442 -10.440 1.00 95.31 86 SER A CA 1
ATOM 665 C C . SER A 1 86 ? 13.484 0.300 -9.583 1.00 95.31 86 SER A C 1
ATOM 667 O O . SER A 1 86 ? 12.277 0.121 -9.795 1.00 95.31 86 SER A O 1
ATOM 669 N N . PRO A 1 87 ? 13.898 1.139 -8.615 1.00 94.75 87 PRO A N 1
ATOM 670 C CA . PRO A 1 87 ? 12.964 1.915 -7.798 1.00 94.75 87 PRO A CA 1
ATOM 671 C C . PRO A 1 87 ? 12.074 2.863 -8.608 1.00 94.75 87 PRO A C 1
ATOM 673 O O . PRO A 1 87 ? 10.930 3.104 -8.237 1.00 94.75 87 PRO A O 1
ATOM 676 N N . GLU A 1 88 ? 12.553 3.372 -9.741 1.00 95.50 88 GLU A N 1
ATOM 677 C CA . GLU A 1 88 ? 11.777 4.236 -10.636 1.00 95.50 88 GLU A CA 1
ATOM 678 C C . GLU A 1 88 ? 10.637 3.469 -11.313 1.00 95.50 88 GLU A C 1
ATOM 680 O O . GLU A 1 88 ? 9.547 4.014 -11.504 1.00 95.50 88 GLU A O 1
ATOM 685 N N . ALA A 1 89 ? 10.873 2.203 -11.675 1.00 96.44 89 ALA A N 1
ATOM 686 C CA . ALA A 1 89 ? 9.828 1.333 -12.202 1.00 96.44 89 ALA A CA 1
ATOM 687 C C . ALA A 1 89 ? 8.755 1.075 -11.135 1.00 96.44 89 ALA A C 1
ATOM 689 O O . ALA A 1 89 ? 7.563 1.206 -11.419 1.00 96.44 89 ALA A O 1
ATOM 690 N N . LEU A 1 90 ? 9.174 0.796 -9.896 1.00 96.62 90 LEU A N 1
ATOM 691 C CA . LEU A 1 90 ? 8.251 0.632 -8.774 1.00 96.62 90 LEU A CA 1
ATOM 692 C C . LEU A 1 90 ? 7.459 1.916 -8.489 1.00 96.62 90 LEU A C 1
ATOM 694 O O . LEU A 1 90 ? 6.244 1.855 -8.321 1.00 96.62 90 LEU A O 1
ATOM 698 N N . HIS A 1 91 ? 8.116 3.078 -8.485 1.00 96.19 91 HIS A N 1
ATOM 699 C CA . HIS A 1 91 ? 7.476 4.372 -8.235 1.00 96.19 91 HIS A CA 1
ATOM 700 C C . HIS A 1 91 ? 6.308 4.629 -9.197 1.00 96.19 91 HIS A C 1
ATOM 702 O O . HIS A 1 91 ? 5.224 5.016 -8.766 1.00 96.19 91 HIS A O 1
ATOM 708 N N . ALA A 1 92 ? 6.494 4.352 -10.491 1.00 96.06 92 ALA A N 1
ATOM 709 C CA . ALA A 1 92 ? 5.437 4.515 -11.490 1.00 96.06 92 ALA A CA 1
ATOM 710 C C . ALA A 1 92 ? 4.202 3.638 -11.194 1.00 96.06 92 ALA A C 1
ATOM 712 O O . ALA A 1 92 ? 3.061 4.093 -11.328 1.00 96.06 92 ALA A O 1
ATOM 713 N N . VAL A 1 93 ? 4.422 2.399 -10.740 1.00 96.75 93 VAL A N 1
ATOM 714 C CA . VAL A 1 93 ? 3.332 1.500 -10.330 1.00 96.75 93 VAL A CA 1
ATO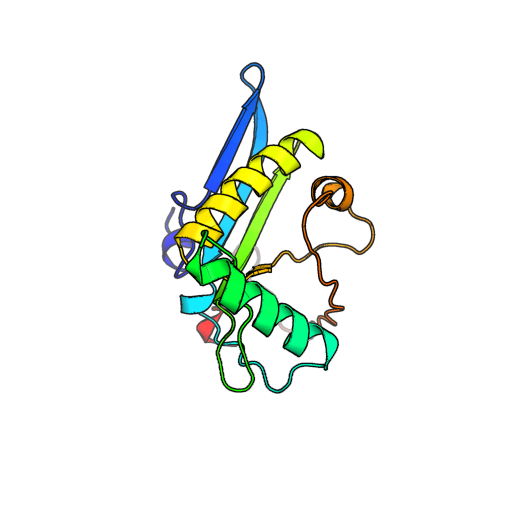M 715 C C . VAL A 1 93 ? 2.659 2.008 -9.054 1.00 96.75 93 VAL A C 1
ATOM 717 O O . VAL A 1 93 ? 1.432 2.047 -8.990 1.00 96.75 93 VAL A O 1
ATOM 720 N N . LEU A 1 94 ? 3.430 2.467 -8.065 1.00 96.38 94 LEU A N 1
ATOM 721 C CA . LEU A 1 94 ? 2.898 2.985 -6.800 1.00 96.38 94 LEU A CA 1
ATOM 722 C C . LEU A 1 94 ? 2.053 4.250 -6.980 1.00 96.38 94 LEU A C 1
ATOM 724 O O . LEU A 1 94 ? 1.030 4.387 -6.316 1.00 96.38 94 LEU A O 1
ATOM 728 N N . VAL A 1 95 ? 2.427 5.154 -7.890 1.00 95.50 95 VAL A N 1
ATOM 729 C CA . VAL A 1 95 ? 1.609 6.339 -8.213 1.00 95.50 95 VAL A CA 1
ATOM 730 C C . VAL A 1 95 ? 0.256 5.916 -8.780 1.00 95.50 95 VAL A C 1
ATOM 732 O O . VAL A 1 95 ? -0.784 6.424 -8.358 1.00 95.50 95 VAL A O 1
ATOM 735 N N . THR A 1 96 ? 0.259 4.941 -9.691 1.00 95.25 96 THR A N 1
ATOM 736 C CA . THR A 1 96 ? -0.971 4.389 -10.275 1.00 95.25 96 THR A CA 1
ATOM 737 C C . THR A 1 96 ? -1.843 3.742 -9.200 1.00 95.25 96 THR A C 1
ATOM 739 O O . THR A 1 96 ? -3.034 4.042 -9.104 1.00 95.25 96 THR A O 1
ATOM 742 N N . LEU A 1 97 ? -1.238 2.921 -8.338 1.00 95.62 97 LEU A N 1
ATOM 743 C CA . LEU A 1 97 ? -1.934 2.254 -7.243 1.00 95.62 97 LEU A CA 1
ATOM 744 C C . LEU A 1 97 ? -2.508 3.245 -6.224 1.00 95.62 97 LEU A C 1
ATOM 746 O O . LEU A 1 97 ? -3.628 3.064 -5.759 1.00 95.62 97 LEU A O 1
ATOM 750 N N . ASN A 1 98 ? -1.778 4.309 -5.896 1.00 94.25 98 ASN A N 1
ATOM 751 C CA . ASN A 1 98 ? -2.248 5.347 -4.985 1.00 94.25 98 ASN A CA 1
ATOM 752 C C . ASN A 1 98 ? -3.458 6.103 -5.544 1.00 94.25 98 ASN A C 1
ATOM 754 O O . ASN A 1 98 ? -4.398 6.386 -4.807 1.00 94.25 98 ASN A O 1
ATOM 758 N N . ASN A 1 99 ? -3.472 6.396 -6.845 1.00 92.81 99 ASN A N 1
ATOM 759 C CA . ASN A 1 99 ? -4.629 7.030 -7.476 1.00 92.81 99 ASN A CA 1
ATOM 760 C C . ASN A 1 99 ? -5.864 6.122 -7.422 1.00 92.81 99 ASN A C 1
ATOM 762 O O . ASN A 1 99 ? -6.953 6.592 -7.092 1.00 92.81 99 ASN A O 1
ATOM 766 N N . LEU A 1 100 ? -5.683 4.823 -7.679 1.00 93.75 100 LEU A N 1
ATOM 767 C CA . LEU A 1 100 ? -6.746 3.830 -7.532 1.00 93.75 100 LEU A CA 1
ATOM 768 C C . LEU A 1 100 ? -7.235 3.748 -6.075 1.00 93.75 100 LEU A C 1
ATOM 770 O O . LEU A 1 100 ? -8.434 3.780 -5.819 1.00 93.75 100 LEU A O 1
ATOM 774 N N . ALA A 1 101 ? -6.315 3.727 -5.112 1.00 93.19 101 ALA A N 1
ATOM 775 C CA . ALA A 1 101 ? -6.628 3.707 -3.686 1.00 93.19 101 ALA A CA 1
ATOM 776 C C . ALA A 1 101 ? -7.472 4.924 -3.261 1.00 93.19 101 ALA A C 1
ATOM 778 O O . ALA A 1 101 ? -8.459 4.769 -2.543 1.00 93.19 101 ALA A O 1
ATOM 779 N N . VAL A 1 102 ? -7.147 6.125 -3.755 1.00 90.00 102 VAL A N 1
ATOM 780 C CA . VAL A 1 102 ? -7.944 7.340 -3.505 1.00 90.00 102 VAL A CA 1
ATOM 781 C C . VAL A 1 102 ? -9.358 7.212 -4.086 1.00 90.00 102 VAL A C 1
ATOM 783 O O . VAL A 1 102 ? -10.321 7.582 -3.412 1.00 90.00 102 VAL A O 1
ATOM 786 N N . GLN A 1 103 ? -9.505 6.658 -5.295 1.00 90.38 103 GLN A N 1
ATOM 787 C CA . GLN A 1 103 ? -10.818 6.414 -5.914 1.00 90.38 103 GLN A CA 1
ATOM 788 C C . GLN A 1 103 ? -11.657 5.416 -5.098 1.00 90.38 103 GLN A C 1
ATOM 790 O O . GLN A 1 103 ? -12.838 5.658 -4.849 1.00 90.38 103 GLN A O 1
ATOM 795 N N . GLU A 1 104 ? -11.020 4.359 -4.593 1.00 90.56 104 GLU A N 1
ATOM 796 C CA . GLU A 1 104 ? -11.629 3.301 -3.771 1.00 90.56 104 GLU A CA 1
ATOM 797 C C . GLU A 1 104 ? -11.778 3.673 -2.281 1.00 90.56 104 GLU A C 1
ATOM 799 O O . GLU A 1 104 ? -12.190 2.849 -1.452 1.00 90.56 104 GLU A O 1
ATOM 804 N N . ARG A 1 105 ? -11.463 4.928 -1.920 1.00 89.06 105 ARG A N 1
ATOM 805 C CA . ARG A 1 105 ? -11.517 5.468 -0.547 1.00 89.06 105 ARG A CA 1
ATOM 806 C C . ARG A 1 105 ? -10.691 4.654 0.454 1.00 89.06 105 ARG A C 1
ATOM 808 O O . ARG A 1 105 ? -11.065 4.472 1.619 1.00 89.06 105 ARG A O 1
ATOM 815 N N . ILE A 1 106 ? -9.550 4.171 -0.007 1.00 91.75 106 ILE A N 1
ATOM 816 C CA . ILE A 1 106 ? -8.527 3.539 0.814 1.00 91.75 106 ILE A CA 1
ATOM 817 C C . ILE A 1 106 ? -7.666 4.645 1.415 1.00 91.75 106 ILE A C 1
ATOM 819 O O . ILE A 1 106 ? -7.080 5.456 0.700 1.00 91.75 106 ILE A O 1
ATOM 823 N N . GLY A 1 107 ? -7.623 4.706 2.743 1.00 88.62 107 GLY A N 1
ATOM 824 C CA . GLY A 1 107 ? -6.894 5.733 3.480 1.00 88.62 107 GLY A CA 1
ATOM 825 C C . GLY A 1 107 ? -5.395 5.458 3.562 1.00 88.62 107 GLY A C 1
ATOM 826 O O . GLY A 1 107 ? -4.617 6.393 3.740 1.00 88.62 107 GLY A O 1
ATOM 827 N N . GLN A 1 108 ? -4.983 4.194 3.428 1.00 90.06 108 GLN A N 1
ATOM 828 C CA . GLN A 1 108 ? -3.591 3.796 3.599 1.00 90.06 108 GLN A CA 1
ATOM 829 C C . GLN A 1 108 ? -3.180 2.645 2.672 1.00 90.06 108 GLN A C 1
ATOM 831 O O . GLN A 1 108 ? -3.842 1.612 2.593 1.00 90.06 108 GLN A O 1
ATOM 836 N N . LEU A 1 109 ? -2.018 2.795 2.039 1.00 93.06 109 LEU A N 1
ATOM 837 C CA . LEU A 1 109 ? -1.253 1.669 1.512 1.00 93.06 109 LEU A CA 1
ATOM 838 C C . LEU A 1 109 ? -0.265 1.218 2.590 1.00 93.06 109 LEU A C 1
ATOM 840 O O . LEU A 1 109 ? 0.485 2.031 3.133 1.00 93.06 109 LEU A O 1
ATOM 844 N N . PHE A 1 110 ? -0.289 -0.065 2.924 1.00 91.50 110 PHE A N 1
ATOM 845 C CA . PHE A 1 110 ? 0.551 -0.670 3.948 1.00 91.50 110 PHE A CA 1
ATOM 846 C C . PHE A 1 110 ? 1.522 -1.651 3.298 1.00 91.50 110 PHE A C 1
ATOM 848 O O . PHE A 1 110 ? 1.110 -2.518 2.537 1.00 91.50 110 PHE A O 1
ATOM 855 N N . LEU A 1 111 ? 2.812 -1.529 3.594 1.00 89.75 111 LEU A N 1
ATOM 856 C CA . LEU A 1 111 ? 3.846 -2.428 3.093 1.00 89.75 111 LEU A CA 1
ATOM 857 C C . LEU A 1 111 ? 4.743 -2.839 4.255 1.00 89.75 111 LEU A C 1
ATOM 859 O O . LEU A 1 111 ? 5.224 -1.992 5.006 1.00 89.75 111 LEU A O 1
ATOM 863 N N . VAL A 1 112 ? 4.986 -4.140 4.374 1.00 86.38 112 VAL A N 1
ATOM 864 C CA . VAL A 1 112 ? 5.974 -4.689 5.303 1.00 86.38 112 VAL A CA 1
ATOM 865 C C . VAL A 1 112 ? 7.280 -4.882 4.547 1.00 86.38 112 VAL A C 1
ATOM 867 O O . VAL A 1 112 ? 7.305 -5.520 3.496 1.00 86.38 112 VAL A O 1
ATOM 870 N N . GLY A 1 113 ? 8.378 -4.364 5.087 1.00 83.12 113 GLY A N 1
ATOM 871 C CA . GLY A 1 113 ? 9.701 -4.616 4.536 1.00 83.12 113 GLY A CA 1
ATOM 872 C C . GLY A 1 113 ? 10.820 -4.244 5.497 1.00 83.12 113 GLY A C 1
ATOM 873 O O . GLY A 1 113 ? 10.593 -3.724 6.589 1.00 83.12 113 GLY A O 1
ATOM 874 N N . GLU A 1 114 ? 12.045 -4.560 5.092 1.00 82.38 114 GLU A N 1
ATOM 875 C CA . GLU A 1 114 ? 13.241 -4.353 5.906 1.00 82.38 114 GLU A CA 1
ATOM 876 C C . GLU A 1 114 ? 13.647 -2.880 5.977 1.00 82.38 114 GLU A C 1
ATOM 878 O O . GLU A 1 114 ? 13.463 -2.131 5.021 1.00 82.38 114 GLU A O 1
ATOM 883 N N . ARG A 1 115 ? 14.283 -2.481 7.088 1.00 72.50 115 ARG A N 1
ATOM 884 C CA . ARG A 1 115 ? 14.566 -1.080 7.458 1.00 72.50 115 ARG A CA 1
ATOM 885 C C . ARG A 1 115 ? 15.475 -0.296 6.492 1.00 72.50 115 ARG A C 1
ATOM 887 O O . ARG A 1 115 ? 15.572 0.909 6.640 1.00 72.50 115 ARG A O 1
ATOM 894 N N . ASN A 1 116 ? 16.095 -0.916 5.488 1.00 80.31 116 ASN A N 1
ATOM 895 C CA . ASN A 1 116 ? 16.911 -0.218 4.477 1.00 80.31 116 ASN A CA 1
ATOM 896 C C . ASN A 1 116 ? 16.736 -0.800 3.065 1.00 80.31 116 ASN A C 1
ATOM 898 O O . ASN A 1 116 ? 17.669 -0.810 2.263 1.00 80.31 116 ASN A O 1
ATOM 902 N N . ALA A 1 117 ? 15.561 -1.346 2.768 1.00 83.50 117 ALA A N 1
ATOM 903 C CA . ALA A 1 117 ? 15.326 -1.999 1.495 1.00 83.50 117 ALA A CA 1
ATOM 904 C C . ALA A 1 117 ? 15.362 -1.008 0.302 1.00 83.50 117 ALA A C 1
ATOM 906 O O . ALA A 1 117 ? 14.910 0.134 0.426 1.00 83.50 117 ALA A O 1
ATOM 907 N N . PRO A 1 118 ? 15.832 -1.429 -0.890 1.00 84.12 118 PRO A N 1
ATOM 908 C CA . PRO A 1 118 ? 15.984 -0.539 -2.049 1.00 84.12 118 PRO A CA 1
ATOM 909 C C . PRO A 1 118 ? 14.703 0.174 -2.508 1.00 84.12 118 PRO A C 1
ATOM 911 O O . PRO A 1 118 ? 14.783 1.192 -3.190 1.00 84.12 118 PRO A O 1
ATOM 914 N N . TRP A 1 119 ? 13.523 -0.328 -2.134 1.00 85.81 119 TRP A N 1
ATOM 915 C CA . TRP A 1 119 ? 12.237 0.260 -2.509 1.00 85.81 119 TRP A CA 1
ATOM 916 C C . TRP A 1 119 ? 11.899 1.559 -1.764 1.00 85.81 119 TRP A C 1
ATOM 918 O O . TRP A 1 119 ? 11.006 2.274 -2.213 1.00 85.81 119 TRP A O 1
ATOM 928 N N . PHE A 1 120 ? 12.607 1.933 -0.688 1.00 87.12 120 PHE A N 1
ATOM 929 C CA . PHE A 1 120 ? 12.346 3.210 -0.002 1.00 87.12 120 PHE A CA 1
ATOM 930 C C . PHE A 1 120 ? 12.505 4.421 -0.924 1.00 87.12 120 PHE A C 1
ATOM 932 O O . PHE A 1 120 ? 11.745 5.382 -0.820 1.00 87.12 120 PHE A O 1
ATOM 939 N N . SER A 1 121 ? 13.449 4.377 -1.867 1.00 90.06 121 SER A N 1
ATOM 940 C CA . SER A 1 121 ? 13.622 5.455 -2.847 1.00 90.06 121 SER A CA 1
ATOM 941 C C . SER A 1 121 ? 12.431 5.569 -3.809 1.00 90.06 121 SER A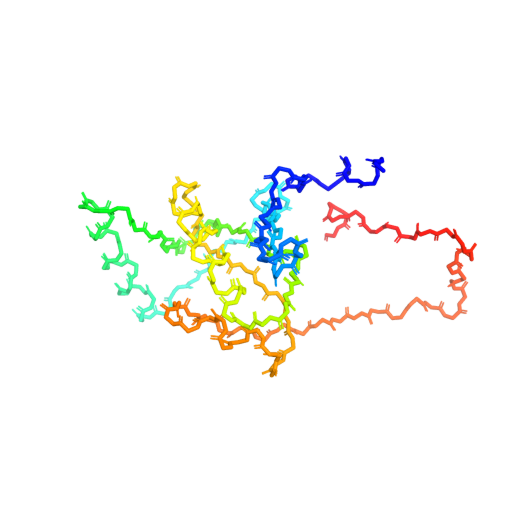 C 1
ATOM 943 O O . SER A 1 121 ? 12.127 6.672 -4.265 1.00 90.06 121 SER A O 1
ATOM 945 N N . ALA A 1 122 ? 11.693 4.476 -4.040 1.00 92.56 122 ALA A N 1
ATOM 946 C CA . ALA A 1 122 ? 10.456 4.479 -4.820 1.00 92.56 122 ALA A CA 1
ATOM 947 C C . ALA A 1 122 ? 9.303 5.206 -4.103 1.00 92.56 122 ALA A C 1
ATOM 949 O O . ALA A 1 122 ? 8.351 5.631 -4.755 1.00 92.56 122 ALA A O 1
ATOM 950 N N . LEU A 1 123 ? 9.390 5.404 -2.782 1.00 90.81 123 LEU A N 1
ATOM 951 C CA . LEU A 1 123 ? 8.399 6.156 -2.004 1.00 90.81 123 LEU A CA 1
ATOM 952 C C . LEU A 1 123 ? 8.608 7.673 -2.038 1.00 90.81 123 LEU A C 1
ATOM 954 O O . LEU A 1 123 ? 7.855 8.416 -1.406 1.00 90.81 123 LEU A O 1
ATOM 958 N N . LYS A 1 124 ? 9.618 8.173 -2.756 1.00 89.94 124 LYS A N 1
ATOM 959 C CA . LYS A 1 124 ? 9.864 9.613 -2.850 1.00 89.94 124 LYS A CA 1
ATOM 960 C C . LYS A 1 124 ? 8.599 10.351 -3.312 1.00 89.94 124 LYS A C 1
ATOM 962 O O . LYS A 1 124 ? 8.045 10.041 -4.359 1.00 89.94 124 LYS A O 1
ATOM 967 N N . GLY A 1 125 ? 8.172 11.350 -2.540 1.00 88.62 125 GLY A N 1
ATOM 968 C CA . GLY A 1 125 ? 6.977 12.155 -2.825 1.00 88.62 125 GLY A CA 1
ATOM 969 C C . GLY A 1 125 ? 5.682 11.629 -2.199 1.00 88.62 125 GLY A C 1
ATOM 970 O O . GLY A 1 125 ? 4.699 12.365 -2.165 1.00 88.62 125 GLY A O 1
ATOM 971 N N . PHE A 1 126 ? 5.683 10.415 -1.644 1.00 88.88 126 PHE A N 1
ATOM 972 C CA . PHE A 1 126 ? 4.592 9.927 -0.806 1.00 88.88 126 PHE A CA 1
ATOM 973 C C . PHE A 1 126 ? 4.754 10.424 0.632 1.00 88.88 126 PHE A C 1
ATOM 975 O O . PHE A 1 126 ? 5.867 10.595 1.133 1.00 88.88 126 PHE A O 1
ATOM 982 N N . PHE A 1 127 ? 3.632 10.626 1.319 1.00 85.69 127 PHE A N 1
ATOM 983 C CA . PHE A 1 127 ? 3.632 10.757 2.771 1.00 85.69 127 PHE A CA 1
ATOM 984 C C . PHE A 1 127 ? 3.731 9.356 3.384 1.00 85.69 127 PHE A C 1
ATOM 986 O O . PHE A 1 127 ? 2.816 8.551 3.211 1.00 85.69 127 PHE A O 1
ATOM 993 N N . SER A 1 128 ? 4.828 9.060 4.082 1.00 83.88 128 SER A N 1
ATOM 994 C CA . SER A 1 128 ? 5.036 7.782 4.769 1.00 83.88 128 SER A CA 1
ATOM 995 C C . SER A 1 128 ? 5.024 7.947 6.289 1.00 83.88 128 SER A C 1
ATOM 997 O O . SER A 1 128 ? 5.429 8.975 6.837 1.00 83.88 128 SER A O 1
ATOM 999 N N . ALA A 1 129 ? 4.548 6.910 6.975 1.00 80.62 129 ALA A N 1
ATOM 1000 C CA . ALA A 1 129 ? 4.646 6.762 8.418 1.00 80.62 129 ALA A CA 1
ATOM 1001 C C . ALA A 1 129 ? 5.276 5.401 8.719 1.00 80.62 129 ALA A C 1
ATOM 1003 O O . ALA A 1 129 ? 4.649 4.360 8.520 1.00 80.62 129 ALA A O 1
ATOM 1004 N N . ASP A 1 130 ? 6.517 5.415 9.198 1.00 80.19 130 ASP A N 1
ATOM 1005 C CA . ASP A 1 130 ? 7.253 4.191 9.490 1.00 80.19 130 ASP A CA 1
ATOM 1006 C C . ASP A 1 130 ? 6.852 3.667 10.870 1.00 80.19 130 ASP A C 1
ATOM 1008 O O . ASP A 1 130 ? 6.949 4.373 11.877 1.00 80.19 130 ASP A O 1
ATOM 1012 N N . THR A 1 131 ? 6.391 2.418 10.919 1.00 77.31 131 THR A N 1
ATOM 1013 C CA . THR A 1 131 ? 6.026 1.739 12.167 1.00 77.31 131 THR A CA 1
ATOM 1014 C C . THR A 1 131 ? 6.916 0.523 12.360 1.00 77.31 131 THR A C 1
ATOM 1016 O O . THR A 1 131 ? 7.086 -0.285 11.449 1.00 77.31 131 THR A O 1
ATOM 1019 N N . PHE A 1 132 ? 7.473 0.375 13.560 1.00 77.12 132 PHE A N 1
ATOM 1020 C CA . PHE A 1 132 ? 8.202 -0.830 13.936 1.00 77.12 132 PHE A CA 1
ATOM 1021 C C . PHE A 1 132 ? 7.214 -1.922 14.333 1.00 77.12 132 PHE A C 1
ATOM 1023 O O . PHE A 1 132 ? 6.403 -1.731 15.238 1.00 77.12 132 PHE A O 1
ATOM 1030 N N . VAL A 1 133 ? 7.305 -3.072 13.670 1.00 72.69 133 VAL A N 1
ATOM 1031 C CA . VAL A 1 133 ? 6.540 -4.269 14.021 1.00 72.69 133 VAL A CA 1
ATOM 1032 C C . VAL A 1 133 ? 7.506 -5.291 14.608 1.00 72.69 133 VAL A C 1
ATOM 1034 O O . VAL A 1 133 ? 8.451 -5.714 13.944 1.00 72.69 133 VAL A O 1
ATOM 1037 N N . HIS A 1 134 ? 7.273 -5.689 15.858 1.00 70.94 134 HIS A N 1
ATOM 1038 C CA . HIS A 1 134 ? 7.959 -6.826 16.463 1.00 70.94 134 HIS A CA 1
ATOM 1039 C C . HIS A 1 134 ? 7.164 -8.091 16.152 1.00 70.94 134 HIS A C 1
ATOM 1041 O O . HIS A 1 134 ? 6.103 -8.322 16.729 1.00 70.94 134 HIS A O 1
ATOM 1047 N N . LEU A 1 135 ? 7.664 -8.895 15.214 1.00 66.06 135 LEU A N 1
ATOM 1048 C CA . LEU A 1 135 ? 7.074 -10.190 14.904 1.00 66.06 135 LEU A CA 1
ATOM 1049 C C . LEU A 1 135 ? 7.642 -11.242 15.859 1.00 66.06 135 LEU A C 1
ATOM 1051 O O . LEU A 1 135 ? 8.828 -11.566 15.806 1.00 66.06 135 LEU A O 1
ATOM 1055 N N . TYR A 1 136 ? 6.788 -11.784 16.722 1.00 67.12 136 TYR A N 1
ATOM 1056 C CA . TYR A 1 136 ? 7.139 -12.902 17.590 1.00 67.12 136 TYR A CA 1
ATOM 1057 C C . TYR A 1 136 ? 6.668 -14.193 16.934 1.00 67.12 136 TYR A C 1
ATOM 1059 O O . TYR A 1 136 ? 5.473 -14.468 16.873 1.00 67.12 136 TYR A O 1
ATOM 1067 N N . VAL A 1 137 ? 7.612 -14.992 16.445 1.00 68.19 137 VAL A N 1
ATOM 1068 C CA . VAL A 1 137 ? 7.323 -16.335 15.940 1.00 68.19 137 VAL A CA 1
ATOM 1069 C C . VAL A 1 137 ? 7.676 -17.320 17.041 1.00 68.19 137 VAL A C 1
ATOM 1071 O O . VAL A 1 137 ? 8.839 -17.441 17.425 1.00 68.19 137 VAL A O 1
ATOM 1074 N N . LYS A 1 138 ? 6.672 -18.017 17.577 1.00 65.69 138 LYS A N 1
ATOM 1075 C CA . LYS A 1 138 ? 6.928 -19.132 18.487 1.00 65.69 138 LYS A CA 1
ATOM 1076 C C . LYS A 1 138 ? 7.479 -20.293 17.652 1.00 65.69 138 LYS A C 1
ATOM 1078 O O . LYS A 1 138 ? 6.806 -20.687 16.698 1.00 65.69 138 LYS A O 1
ATOM 1083 N N . PRO A 1 139 ? 8.661 -20.847 17.976 1.00 58.50 139 PRO A N 1
ATOM 1084 C CA . PRO A 1 139 ? 9.123 -22.050 17.307 1.00 58.50 139 PRO A CA 1
ATOM 1085 C C . PRO A 1 139 ? 8.089 -23.152 17.528 1.00 58.50 139 PRO A C 1
ATOM 1087 O O . PRO A 1 139 ? 7.546 -23.311 18.628 1.00 58.50 139 PRO A O 1
ATOM 1090 N N . LEU A 1 140 ? 7.797 -23.897 16.467 1.00 62.34 140 LEU A N 1
ATOM 1091 C CA . LEU A 1 140 ? 7.092 -25.158 16.609 1.00 62.34 140 LEU A CA 1
ATOM 1092 C C . LEU A 1 140 ? 7.948 -26.020 17.545 1.00 62.34 140 LEU A C 1
ATOM 1094 O O . LEU A 1 140 ? 9.151 -26.141 17.333 1.00 62.34 140 LEU A O 1
ATOM 1098 N N . VAL A 1 141 ? 7.351 -26.508 18.634 1.00 67.81 141 VAL A N 1
ATOM 1099 C CA . VAL A 1 141 ? 8.028 -27.337 19.646 1.00 67.81 141 VAL A CA 1
ATOM 1100 C C . VAL A 1 141 ? 8.772 -28.479 18.945 1.00 67.81 141 VAL A C 1
ATOM 1102 O O . VAL A 1 141 ? 8.262 -28.977 17.944 1.00 67.81 141 VAL A O 1
ATOM 1105 N N . ASP A 1 142 ? 9.921 -28.912 19.478 1.00 56.31 142 ASP A N 1
ATOM 1106 C CA . ASP A 1 142 ? 10.872 -29.860 18.849 1.00 56.31 142 ASP A CA 1
ATOM 1107 C C . ASP A 1 142 ? 10.260 -31.191 18.342 1.00 56.31 142 ASP A C 1
ATOM 1109 O O . ASP A 1 142 ? 10.905 -31.952 17.625 1.00 56.31 142 ASP A O 1
ATOM 1113 N N . SER A 1 143 ? 9.003 -31.479 18.684 1.00 56.19 143 SER A N 1
ATOM 1114 C CA . SER A 1 143 ? 8.223 -32.651 18.284 1.00 56.19 143 SER A CA 1
ATOM 1115 C C . SER A 1 143 ? 7.171 -32.406 17.189 1.00 56.19 143 SER A C 1
ATOM 1117 O O . SER A 1 143 ? 6.461 -33.341 16.815 1.00 56.19 143 SER A O 1
ATOM 1119 N N . VAL A 1 144 ? 7.054 -31.197 16.631 1.00 56.25 144 VAL A N 1
ATOM 1120 C CA . VAL A 1 144 ? 6.157 -30.917 15.497 1.00 56.25 144 VAL A CA 1
ATOM 1121 C C . VAL A 1 144 ? 6.953 -31.011 14.201 1.00 56.25 144 VAL A C 1
ATOM 1123 O O . VAL A 1 144 ? 7.503 -30.034 13.697 1.00 56.25 144 VAL A O 1
ATOM 1126 N N . SER A 1 145 ? 7.009 -32.214 13.637 1.00 56.75 145 SER A N 1
ATOM 1127 C CA . SER A 1 145 ? 7.440 -32.372 12.250 1.00 56.75 145 SER A CA 1
ATOM 1128 C C . SER A 1 145 ? 6.371 -31.771 11.343 1.00 56.75 145 SER A C 1
ATOM 1130 O O . SER A 1 145 ? 5.275 -32.319 11.224 1.00 56.75 145 SER A O 1
ATOM 1132 N N . LEU A 1 146 ? 6.679 -30.641 10.701 1.00 58.72 146 LEU A N 1
ATOM 1133 C CA . LEU A 1 146 ? 5.898 -30.198 9.549 1.00 58.72 146 LEU A CA 1
ATOM 1134 C C . LEU A 1 146 ? 5.909 -31.350 8.532 1.00 58.72 146 LEU A C 1
ATOM 1136 O O . LEU A 1 146 ? 6.998 -31.852 8.229 1.00 58.72 146 LEU A O 1
ATOM 1140 N N . PRO A 1 147 ? 4.748 -31.810 8.034 1.00 58.62 147 PRO A N 1
ATOM 1141 C CA . PRO A 1 147 ? 4.726 -32.891 7.064 1.00 58.62 147 PRO A CA 1
ATOM 1142 C C . PRO A 1 147 ? 5.585 -32.484 5.863 1.00 58.62 147 PRO A C 1
ATOM 1144 O O . PRO A 1 147 ? 5.298 -31.496 5.185 1.00 58.62 147 PRO A O 1
ATOM 1147 N N . GLN A 1 148 ? 6.686 -33.207 5.635 1.00 56.00 148 GLN A N 1
ATOM 1148 C CA . GLN A 1 148 ? 7.597 -32.907 4.534 1.00 56.00 148 GLN A CA 1
ATOM 1149 C C . GLN A 1 148 ? 6.815 -32.919 3.218 1.00 56.00 148 GLN A C 1
ATOM 1151 O O . GLN A 1 148 ? 6.081 -33.860 2.922 1.00 56.00 148 GLN A O 1
ATOM 1156 N N . GLY A 1 149 ? 6.944 -31.843 2.442 1.00 58.78 149 GLY A N 1
ATOM 1157 C CA . GLY A 1 149 ? 6.258 -31.699 1.158 1.00 58.78 149 GLY A CA 1
ATOM 1158 C C . GLY A 1 149 ? 4.793 -31.259 1.239 1.00 58.78 149 GLY A C 1
ATOM 1159 O O . GLY A 1 149 ? 4.179 -31.097 0.188 1.00 58.78 149 GLY A O 1
ATOM 1160 N N . THR A 1 150 ? 4.235 -31.012 2.432 1.00 52.16 150 THR A N 1
ATOM 1161 C CA . THR A 1 150 ? 2.878 -30.457 2.568 1.00 52.16 150 THR A CA 1
ATOM 1162 C C . THR A 1 150 ? 2.952 -29.011 3.061 1.00 52.16 150 THR A C 1
ATOM 1164 O O . THR A 1 150 ? 3.387 -28.778 4.190 1.00 52.16 150 THR A O 1
ATOM 1167 N N . PRO A 1 151 ? 2.555 -28.018 2.248 1.00 50.06 151 PRO A N 1
ATOM 1168 C CA . PRO A 1 151 ? 2.515 -26.638 2.704 1.00 50.06 151 PRO A CA 1
ATOM 1169 C C . PRO A 1 151 ? 1.517 -26.499 3.860 1.00 50.06 151 PRO A C 1
ATOM 1171 O O . PRO A 1 151 ? 0.350 -26.871 3.741 1.00 50.06 151 PRO A O 1
ATOM 1174 N N . VAL A 1 152 ? 1.997 -25.978 4.988 1.00 54.06 152 VAL A N 1
ATOM 1175 C CA . VAL A 1 152 ? 1.155 -25.620 6.131 1.00 54.06 152 VAL A CA 1
ATOM 1176 C C . VAL A 1 152 ? 0.642 -24.206 5.909 1.00 54.06 152 VAL A C 1
ATOM 1178 O O . VAL A 1 152 ? 1.423 -23.275 5.719 1.00 54.06 152 VAL A O 1
ATOM 1181 N N . TYR A 1 153 ? -0.679 -24.064 5.902 1.00 55.38 153 TYR A N 1
ATOM 1182 C CA . TYR A 1 153 ? -1.363 -22.790 5.738 1.00 55.38 153 TYR A CA 1
ATOM 1183 C C . TYR A 1 153 ? -1.950 -22.380 7.087 1.00 55.38 153 TYR A C 1
ATOM 1185 O O . TYR A 1 153 ? -2.677 -23.157 7.698 1.00 55.38 153 TYR A O 1
ATOM 1193 N N . LEU A 1 154 ? -1.626 -21.170 7.537 1.00 50.66 154 LEU A N 1
ATOM 1194 C CA . LEU A 1 154 ? -2.369 -20.484 8.590 1.00 50.66 154 LEU A CA 1
ATOM 1195 C C . LEU A 1 154 ? -3.508 -19.721 7.916 1.00 50.66 154 LEU A C 1
ATOM 1197 O O . LEU A 1 154 ? -3.246 -18.903 7.030 1.00 50.66 154 LEU A O 1
ATOM 1201 N N . ASP A 1 155 ? -4.751 -20.009 8.299 1.00 52.19 155 ASP A N 1
ATOM 1202 C CA . ASP A 1 155 ? -5.866 -19.144 7.933 1.00 52.19 155 ASP A CA 1
ATOM 1203 C C . ASP A 1 155 ? -5.739 -17.8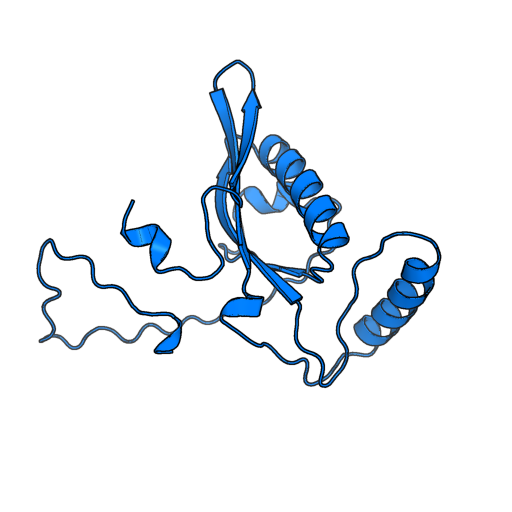48 8.739 1.00 52.19 155 ASP A C 1
ATOM 1205 O O . ASP A 1 155 ? -5.553 -17.871 9.954 1.00 52.19 155 ASP A O 1
ATOM 1209 N N . ALA A 1 156 ? -5.801 -16.704 8.061 1.00 45.09 156 ALA A N 1
ATOM 1210 C CA . ALA A 1 156 ? -5.746 -15.410 8.730 1.00 45.09 156 ALA A CA 1
ATOM 1211 C C . ALA A 1 156 ? -6.988 -15.156 9.603 1.00 45.09 156 ALA A C 1
ATOM 1213 O O . ALA A 1 156 ? -6.939 -14.282 10.460 1.00 45.09 156 ALA A O 1
ATOM 1214 N N . VAL A 1 157 ? -8.078 -15.905 9.390 1.00 48.81 157 VAL A N 1
ATOM 1215 C CA . VAL A 1 157 ? -9.283 -15.883 10.236 1.00 48.81 157 VAL A CA 1
ATOM 1216 C C . VAL A 1 157 ? -9.072 -16.634 11.559 1.00 48.81 157 VAL A C 1
ATOM 1218 O O . VAL A 1 157 ? -9.770 -16.354 12.529 1.00 48.81 157 VAL A O 1
ATOM 1221 N N . ASP A 1 158 ? -8.106 -17.555 11.614 1.00 41.72 158 ASP A N 1
ATOM 1222 C CA . ASP A 1 158 ? -7.785 -18.338 12.816 1.00 41.72 158 ASP A CA 1
ATOM 1223 C C . ASP A 1 158 ? -6.794 -17.616 13.762 1.00 41.72 158 ASP A C 1
ATOM 1225 O O . ASP A 1 158 ? -6.403 -18.179 14.790 1.00 41.72 158 ASP A O 1
ATOM 1229 N N . LEU A 1 159 ? -6.368 -16.391 13.415 1.00 42.56 159 LEU A N 1
ATOM 1230 C CA . LEU A 1 159 ? -5.531 -15.498 14.235 1.00 42.56 159 LEU A CA 1
ATOM 1231 C C . LEU A 1 159 ? -6.385 -14.522 15.056 1.00 42.56 159 LEU A C 1
ATOM 1233 O O . LEU A 1 159 ? -6.021 -14.302 16.235 1.00 42.56 159 LEU A O 1
#